Protein AF-A0A417YRN5-F1 (afdb_monomer_lite)

Radius of gyration: 23.11 Å; chains: 1; bounding box: 42×21×67 Å

Organism: NCBI:txid1578198

Structure (mmCIF, N/CA/C/O backbone):
data_AF-A0A417YRN5-F1
#
_entry.id   AF-A0A417YRN5-F1
#
loop_
_atom_site.group_PDB
_atom_site.id
_atom_site.type_symbol
_atom_site.label_atom_id
_atom_site.label_alt_id
_atom_site.label_comp_id
_atom_site.label_asym_id
_atom_site.label_entity_id
_atom_site.label_seq_id
_atom_site.pdbx_PDB_ins_code
_atom_site.Cartn_x
_atom_site.Cartn_y
_atom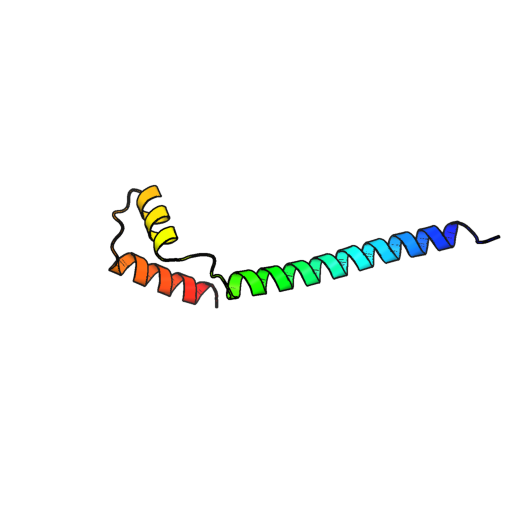_site.Cartn_z
_atom_site.occupancy
_atom_site.B_iso_or_equiv
_atom_site.auth_seq_id
_atom_site.auth_comp_id
_atom_site.auth_asym_id
_atom_site.auth_atom_id
_atom_site.pdbx_PDB_model_num
ATOM 1 N N . MET A 1 1 ? 20.947 -11.661 -41.570 1.00 54.06 1 MET A N 1
ATOM 2 C CA . MET A 1 1 ? 21.457 -11.523 -40.187 1.00 54.06 1 MET A CA 1
ATOM 3 C C . MET A 1 1 ? 20.591 -10.484 -39.498 1.00 54.06 1 MET A C 1
ATOM 5 O O . MET A 1 1 ? 20.532 -9.362 -39.984 1.00 54.06 1 MET A O 1
ATOM 9 N N . VAL A 1 2 ? 19.823 -10.868 -38.476 1.00 62.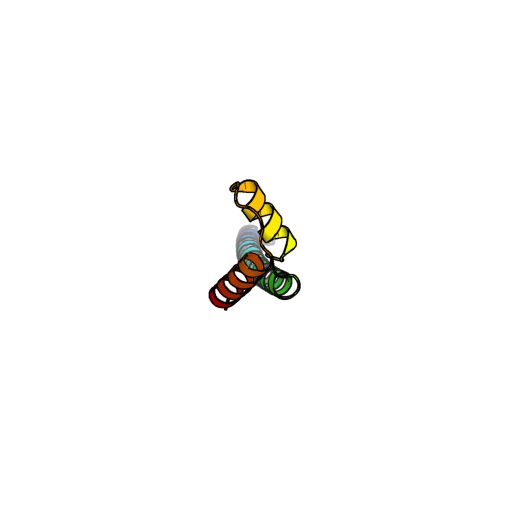22 2 VAL A N 1
ATOM 10 C CA . VAL A 1 2 ? 18.952 -9.927 -37.753 1.00 62.22 2 VAL A CA 1
ATOM 11 C C . VAL A 1 2 ? 19.859 -8.934 -37.026 1.00 62.22 2 VAL A C 1
ATOM 13 O O . VAL A 1 2 ? 20.690 -9.344 -36.222 1.00 62.22 2 VAL A O 1
ATOM 16 N N . SER A 1 3 ? 19.763 -7.649 -37.370 1.00 73.62 3 SER A N 1
ATOM 17 C CA . SER A 1 3 ? 20.587 -6.597 -36.770 1.00 73.62 3 SER A CA 1
ATOM 18 C C . SER A 1 3 ? 20.237 -6.459 -35.288 1.00 73.62 3 SER A C 1
ATOM 20 O O . SER A 1 3 ? 19.110 -6.108 -34.931 1.00 73.62 3 SER A O 1
ATOM 22 N N . THR A 1 4 ? 21.204 -6.753 -34.421 1.00 77.94 4 THR A N 1
ATOM 23 C CA . THR A 1 4 ? 21.063 -6.853 -32.960 1.00 77.94 4 THR A CA 1
ATOM 24 C C . THR A 1 4 ? 20.498 -5.577 -32.318 1.00 77.94 4 THR A C 1
ATOM 26 O O . THR A 1 4 ? 19.864 -5.645 -31.268 1.00 77.94 4 THR A O 1
ATOM 29 N N . GLY A 1 5 ? 20.650 -4.415 -32.968 1.00 80.12 5 GLY A N 1
ATOM 30 C CA . GLY A 1 5 ? 20.136 -3.128 -32.4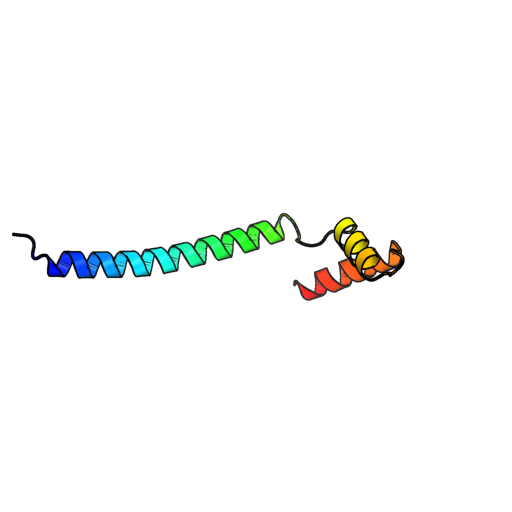83 1.00 80.12 5 GLY A CA 1
ATOM 31 C C . GLY A 1 5 ? 18.605 -3.030 -32.421 1.00 80.12 5 GLY A C 1
ATOM 32 O O . GLY A 1 5 ? 18.068 -2.466 -31.470 1.00 80.12 5 GLY A O 1
ATOM 33 N N . TRP A 1 6 ? 17.883 -3.629 -33.374 1.00 83.38 6 TRP A N 1
ATOM 34 C CA . TRP A 1 6 ? 16.410 -3.618 -33.370 1.00 83.38 6 TRP A CA 1
ATOM 35 C C . TRP A 1 6 ? 15.828 -4.494 -32.258 1.00 83.38 6 TRP A C 1
ATOM 37 O O . TRP A 1 6 ? 14.813 -4.148 -31.658 1.00 83.38 6 TRP A O 1
ATOM 47 N N . VAL A 1 7 ? 16.505 -5.600 -31.941 1.00 86.94 7 VAL A N 1
ATOM 48 C CA . VAL A 1 7 ? 16.115 -6.502 -30.849 1.00 86.94 7 VAL A CA 1
ATOM 49 C C . VAL A 1 7 ? 16.202 -5.781 -29.505 1.00 86.94 7 VAL A C 1
ATOM 51 O O . VAL A 1 7 ? 15.283 -5.888 -28.697 1.00 86.94 7 VAL A O 1
ATOM 54 N N . ILE A 1 8 ? 17.262 -4.996 -29.287 1.00 87.75 8 ILE A N 1
ATOM 55 C CA . ILE A 1 8 ? 17.452 -4.222 -28.053 1.00 87.75 8 ILE A CA 1
ATOM 56 C C . ILE A 1 8 ? 16.359 -3.154 -27.912 1.00 87.75 8 ILE A C 1
ATOM 58 O O . ILE A 1 8 ? 15.765 -3.025 -26.845 1.00 87.75 8 ILE A O 1
ATOM 62 N N . LEU A 1 9 ? 16.037 -2.432 -28.989 1.00 88.00 9 LEU A N 1
ATOM 63 C CA . LEU A 1 9 ? 14.974 -1.419 -28.979 1.00 88.00 9 LEU A CA 1
ATOM 64 C C . LEU A 1 9 ? 13.601 -2.011 -28.632 1.00 88.00 9 LEU A C 1
ATOM 66 O O . LEU A 1 9 ? 12.889 -1.469 -27.785 1.00 88.00 9 LEU A O 1
ATOM 70 N N . ILE A 1 10 ? 13.249 -3.144 -29.243 1.00 90.75 10 ILE A N 1
ATOM 71 C CA . ILE A 1 10 ? 11.986 -3.842 -28.965 1.00 90.75 10 ILE A CA 1
ATOM 72 C C . ILE A 1 10 ? 11.977 -4.394 -27.535 1.00 90.75 10 ILE A C 1
ATOM 74 O O . ILE A 1 10 ? 10.958 -4.287 -26.856 1.00 90.75 10 ILE A O 1
ATOM 78 N N . ALA A 1 11 ? 13.099 -4.929 -27.047 1.00 90.12 11 ALA A N 1
ATOM 79 C CA . ALA A 1 11 ? 13.212 -5.431 -25.679 1.00 90.12 11 ALA A CA 1
ATOM 80 C C . ALA A 1 11 ? 13.002 -4.320 -24.635 1.00 90.12 11 ALA A C 1
ATOM 82 O O . ALA A 1 11 ? 12.274 -4.517 -23.661 1.00 90.12 11 ALA A O 1
ATOM 83 N N . VAL A 1 12 ? 13.577 -3.134 -24.857 1.00 93.38 12 VAL A N 1
ATOM 84 C CA . VAL A 1 12 ? 13.386 -1.970 -23.977 1.00 93.38 12 VAL A CA 1
ATOM 85 C C . VAL A 1 12 ? 11.936 -1.488 -24.021 1.00 93.38 12 VAL A C 1
ATOM 87 O O . VAL A 1 12 ? 11.335 -1.254 -22.973 1.00 93.38 12 VAL A O 1
ATOM 90 N N . LEU A 1 13 ? 11.340 -1.392 -25.212 1.00 92.75 13 LEU A N 1
ATOM 91 C CA . LEU A 1 13 ? 9.949 -0.964 -25.355 1.00 92.75 13 LEU A CA 1
ATOM 92 C C . LEU A 1 13 ? 8.977 -1.956 -24.693 1.00 92.75 13 LEU A C 1
ATOM 94 O O . LEU A 1 13 ? 8.053 -1.544 -23.993 1.00 92.75 13 LEU A O 1
ATOM 98 N N . ALA A 1 14 ? 9.220 -3.259 -24.848 1.00 93.00 14 ALA A N 1
ATOM 99 C CA . ALA A 1 14 ? 8.443 -4.314 -24.204 1.00 93.00 14 ALA A CA 1
ATOM 100 C C . ALA A 1 14 ? 8.558 -4.267 -22.673 1.00 93.00 14 ALA A C 1
ATOM 102 O O . ALA A 1 14 ? 7.555 -4.456 -21.987 1.00 93.00 14 ALA A O 1
ATOM 103 N N . LEU A 1 15 ? 9.740 -3.955 -22.128 1.00 94.56 15 LEU A N 1
ATOM 104 C CA . LEU A 1 15 ? 9.918 -3.750 -20.688 1.00 94.56 15 LEU A CA 1
ATOM 105 C C . LEU A 1 15 ? 9.123 -2.546 -20.177 1.00 94.56 15 LEU A C 1
ATOM 107 O O . LEU A 1 15 ? 8.422 -2.660 -19.173 1.00 94.56 15 LEU A O 1
ATOM 111 N N . VAL A 1 16 ? 9.180 -1.412 -20.877 1.00 94.94 16 VAL A N 1
ATOM 112 C CA . VAL A 1 16 ? 8.439 -0.202 -20.484 1.00 94.94 16 VAL A CA 1
ATOM 113 C C . VAL A 1 16 ? 6.930 -0.456 -20.510 1.00 94.94 16 VAL A C 1
ATOM 115 O O . VAL A 1 16 ? 6.230 -0.129 -19.549 1.00 94.94 16 VAL A O 1
ATOM 118 N N . ILE A 1 17 ? 6.431 -1.095 -21.571 1.00 95.12 17 ILE A N 1
ATOM 119 C CA . ILE A 1 17 ? 5.012 -1.449 -21.695 1.00 95.12 17 ILE A CA 1
ATOM 120 C C . ILE A 1 17 ? 4.615 -2.469 -20.620 1.00 95.12 17 ILE A C 1
ATOM 122 O O . ILE A 1 17 ? 3.581 -2.302 -19.976 1.00 95.12 17 ILE A O 1
ATOM 126 N N . GLY A 1 18 ? 5.441 -3.489 -20.374 1.00 92.94 18 GLY A N 1
ATOM 127 C CA . GLY A 1 18 ? 5.189 -4.508 -19.355 1.00 92.94 18 GLY A CA 1
ATOM 128 C C . GLY A 1 18 ? 5.076 -3.920 -17.948 1.00 92.94 18 GLY A C 1
ATOM 129 O O . GLY A 1 18 ? 4.144 -4.255 -17.216 1.00 92.94 18 GLY A O 1
ATOM 130 N N . VAL A 1 19 ? 5.962 -2.987 -17.589 1.00 94.62 19 VAL A N 1
ATOM 131 C CA . VAL A 1 19 ? 5.909 -2.290 -16.294 1.00 94.62 19 VAL A CA 1
ATOM 132 C C . VAL A 1 19 ? 4.678 -1.389 -16.204 1.00 94.62 19 VAL A C 1
ATOM 134 O O . VAL A 1 19 ? 3.970 -1.428 -15.197 1.00 94.62 19 VAL A O 1
ATOM 137 N N . ALA A 1 20 ? 4.375 -0.617 -17.251 1.00 94.44 20 ALA A N 1
ATOM 138 C CA . ALA A 1 20 ? 3.217 0.275 -17.262 1.00 94.44 20 ALA A CA 1
ATOM 139 C C . ALA A 1 20 ? 1.893 -0.495 -17.113 1.00 94.44 20 ALA A C 1
ATOM 141 O O . ALA A 1 20 ? 1.045 -0.139 -16.288 1.00 94.44 20 ALA A O 1
ATOM 142 N N . VAL A 1 21 ? 1.738 -1.585 -17.866 1.00 94.69 21 VAL A N 1
ATOM 143 C CA . VAL A 1 21 ? 0.549 -2.446 -17.821 1.00 94.69 21 VAL A CA 1
ATOM 144 C C . VAL A 1 21 ? 0.472 -3.196 -16.488 1.00 94.69 21 VAL A C 1
ATOM 146 O O . VAL A 1 21 ? -0.580 -3.193 -15.843 1.00 94.69 21 VAL A O 1
ATOM 149 N N . GLY A 1 22 ? 1.582 -3.775 -16.021 1.00 92.69 22 GLY A N 1
ATOM 150 C CA . GLY A 1 22 ? 1.645 -4.486 -14.742 1.00 92.69 22 GLY A CA 1
ATOM 151 C C . GLY A 1 22 ? 1.298 -3.597 -13.546 1.00 92.69 22 GLY A C 1
ATOM 152 O O . GLY A 1 22 ? 0.530 -4.010 -12.670 1.00 92.69 22 GLY A O 1
ATOM 153 N N . PHE A 1 23 ? 1.779 -2.351 -13.534 1.00 94.06 23 PHE A N 1
ATOM 154 C CA . PHE A 1 23 ? 1.459 -1.375 -12.492 1.00 94.06 23 PHE A CA 1
ATOM 155 C C . PHE A 1 23 ? -0.035 -1.029 -12.464 1.00 94.06 23 PHE A C 1
ATOM 157 O O . PHE A 1 23 ? -0.659 -1.042 -11.399 1.00 94.06 23 PHE A O 1
ATOM 164 N N . PHE A 1 24 ? -0.635 -0.769 -13.629 1.00 92.56 24 PHE A N 1
ATOM 165 C CA . PHE A 1 24 ? -2.052 -0.411 -13.718 1.00 92.56 24 PHE A CA 1
ATOM 166 C C . PHE A 1 24 ? -2.980 -1.551 -13.290 1.00 92.56 24 PHE A C 1
ATOM 168 O O . PHE A 1 24 ? -3.928 -1.317 -12.533 1.00 92.56 24 PHE A O 1
ATOM 175 N N . ILE A 1 25 ? -2.698 -2.780 -13.731 1.00 92.44 25 ILE A N 1
ATOM 176 C CA . ILE A 1 25 ? -3.484 -3.963 -13.355 1.00 92.44 25 ILE A CA 1
ATOM 177 C C . ILE A 1 25 ? -3.385 -4.205 -11.848 1.00 92.44 25 ILE A C 1
ATOM 179 O O . ILE A 1 25 ? -4.413 -4.344 -11.184 1.00 92.44 25 ILE A O 1
ATOM 183 N N . THR A 1 26 ? -2.170 -4.190 -11.294 1.00 92.75 26 THR A N 1
ATOM 184 C CA . THR A 1 26 ? -1.946 -4.418 -9.858 1.00 92.75 26 THR A CA 1
ATOM 185 C C . THR A 1 26 ? -2.653 -3.362 -9.014 1.00 92.75 26 THR A C 1
ATOM 187 O O . THR A 1 26 ? -3.342 -3.696 -8.050 1.00 92.75 26 THR A O 1
ATOM 190 N N . ARG A 1 27 ? -2.569 -2.086 -9.413 1.00 88.12 27 ARG A N 1
ATOM 191 C CA . ARG A 1 27 ? -3.257 -0.988 -8.723 1.00 88.12 27 ARG A CA 1
ATOM 192 C C . ARG A 1 27 ? -4.771 -1.189 -8.702 1.00 88.12 27 ARG A C 1
ATOM 194 O O . ARG A 1 27 ? -5.390 -1.045 -7.647 1.00 88.12 27 ARG A O 1
ATOM 201 N N . LYS A 1 28 ? -5.367 -1.528 -9.850 1.00 88.81 28 LYS A N 1
ATOM 202 C CA . LYS A 1 28 ? -6.811 -1.773 -9.954 1.00 88.81 28 LYS A CA 1
ATOM 203 C C . LYS A 1 28 ? -7.231 -2.963 -9.092 1.00 88.81 28 LYS A C 1
ATOM 205 O O . LYS A 1 28 ? -8.160 -2.840 -8.299 1.00 88.81 28 LYS A O 1
ATOM 210 N N . TYR A 1 29 ? -6.506 -4.075 -9.198 1.00 88.31 29 TYR A N 1
ATOM 211 C CA . TYR A 1 29 ? -6.785 -5.284 -8.428 1.00 88.31 29 TYR A CA 1
ATOM 212 C C . TYR A 1 29 ? -6.711 -5.031 -6.918 1.00 88.31 29 TYR A C 1
ATOM 214 O O . TYR A 1 29 ? -7.580 -5.479 -6.173 1.00 88.31 29 TYR A O 1
ATOM 222 N N . MET A 1 30 ? -5.723 -4.257 -6.460 1.00 86.12 30 MET A N 1
ATOM 223 C CA . MET A 1 30 ? -5.569 -3.941 -5.042 1.00 86.12 30 MET A CA 1
ATOM 224 C C . MET A 1 30 ? -6.696 -3.047 -4.517 1.00 86.12 30 MET A C 1
ATOM 226 O O . MET A 1 30 ? -7.219 -3.291 -3.432 1.00 86.12 30 MET A O 1
ATOM 230 N N . MET A 1 31 ? -7.127 -2.053 -5.298 1.00 83.94 31 MET A N 1
ATOM 231 C CA . MET A 1 31 ? -8.299 -1.241 -4.952 1.00 83.94 31 MET A CA 1
ATOM 232 C C . MET A 1 31 ? -9.578 -2.077 -4.888 1.00 83.94 31 MET A C 1
ATOM 234 O O . MET A 1 31 ? -10.360 -1.918 -3.952 1.00 83.94 31 MET A O 1
ATOM 238 N N . ASP A 1 32 ? -9.786 -2.987 -5.837 1.00 86.31 32 ASP A N 1
ATOM 239 C CA . ASP A 1 32 ? -10.949 -3.878 -5.832 1.00 86.31 32 ASP A CA 1
ATOM 240 C C . ASP A 1 32 ? -10.901 -4.872 -4.658 1.00 86.31 32 ASP A C 1
ATOM 242 O O . ASP A 1 32 ? -11.935 -5.160 -4.052 1.00 86.31 32 ASP A O 1
ATOM 246 N N . TYR A 1 33 ? -9.710 -5.344 -4.277 1.00 81.94 33 TYR A N 1
ATOM 247 C CA . TYR A 1 33 ? -9.504 -6.173 -3.088 1.00 81.94 33 TYR A CA 1
ATOM 248 C C . TYR A 1 33 ? -9.866 -5.426 -1.796 1.00 81.94 33 TYR A C 1
ATOM 250 O O . TYR A 1 33 ? -10.641 -5.944 -0.992 1.00 81.94 33 TYR A O 1
ATOM 258 N N . LEU A 1 34 ? -9.379 -4.192 -1.625 1.00 81.44 34 LEU A N 1
ATOM 259 C CA . LEU A 1 34 ? -9.666 -3.356 -0.451 1.00 81.44 34 LEU A CA 1
ATOM 260 C C . LEU A 1 34 ? -11.141 -2.942 -0.363 1.00 81.44 34 LEU A C 1
ATOM 262 O O . LEU A 1 34 ? -11.664 -2.751 0.729 1.00 81.44 34 LEU A O 1
ATOM 266 N N . LYS A 1 35 ? -11.837 -2.819 -1.500 1.00 76.81 35 LYS A N 1
ATOM 267 C CA . LYS A 1 35 ? -13.290 -2.586 -1.521 1.00 76.81 35 LYS A CA 1
ATOM 268 C C . LYS A 1 35 ? -14.082 -3.816 -1.082 1.00 76.81 35 LYS A C 1
ATOM 270 O O . LYS A 1 35 ? -15.104 -3.667 -0.420 1.00 76.81 35 LYS A O 1
ATOM 275 N N . LYS A 1 36 ? -13.636 -5.017 -1.466 1.00 79.12 36 LYS A N 1
ATOM 276 C CA . LYS A 1 36 ? -14.286 -6.283 -1.087 1.00 79.12 36 LYS A CA 1
ATOM 277 C C . LYS A 1 36 ? -14.015 -6.661 0.373 1.00 79.12 36 LYS A C 1
ATOM 279 O O . LYS A 1 36 ? -14.915 -7.174 1.026 1.00 79.12 36 LYS A O 1
ATOM 284 N N . ASN A 1 37 ? -12.812 -6.384 0.878 1.00 76.81 37 ASN A N 1
ATOM 285 C CA . ASN A 1 37 ? -12.422 -6.565 2.277 1.00 76.81 37 ASN A CA 1
ATOM 286 C C . ASN A 1 37 ? -11.928 -5.223 2.838 1.00 76.81 37 ASN A C 1
ATOM 288 O O . ASN A 1 37 ? -10.739 -4.920 2.693 1.00 76.81 37 ASN A O 1
ATOM 292 N N . PRO A 1 38 ? -12.814 -4.404 3.439 1.00 72.00 38 PRO A N 1
ATOM 293 C CA . PRO A 1 38 ? -12.443 -3.081 3.922 1.00 72.00 38 PRO A CA 1
ATOM 294 C C . PRO A 1 38 ? -11.268 -3.179 4.904 1.00 72.00 38 PRO A C 1
ATOM 296 O O . PRO A 1 38 ? -11.285 -4.034 5.793 1.00 72.00 38 PRO A O 1
ATOM 299 N N . PRO A 1 39 ? -10.252 -2.306 4.776 1.00 70.19 39 PRO A N 1
ATOM 300 C CA . PRO A 1 39 ? -9.024 -2.403 5.562 1.00 70.19 39 PRO A CA 1
ATOM 301 C C . PRO A 1 39 ? -9.244 -2.186 7.061 1.00 70.19 39 PRO A C 1
ATOM 303 O O . PRO A 1 39 ? -8.364 -2.517 7.848 1.00 70.19 39 PRO A O 1
ATOM 306 N N . ILE A 1 40 ? -10.389 -1.626 7.469 1.00 78.62 40 ILE A N 1
ATOM 307 C CA . ILE A 1 40 ? -10.685 -1.349 8.871 1.00 78.62 40 ILE A CA 1
ATOM 308 C C . ILE A 1 40 ? -12.046 -1.931 9.254 1.00 78.62 40 ILE A C 1
ATOM 310 O O . ILE A 1 40 ? -13.075 -1.595 8.672 1.00 78.62 40 ILE A O 1
ATOM 314 N N . ASN A 1 41 ? -12.031 -2.797 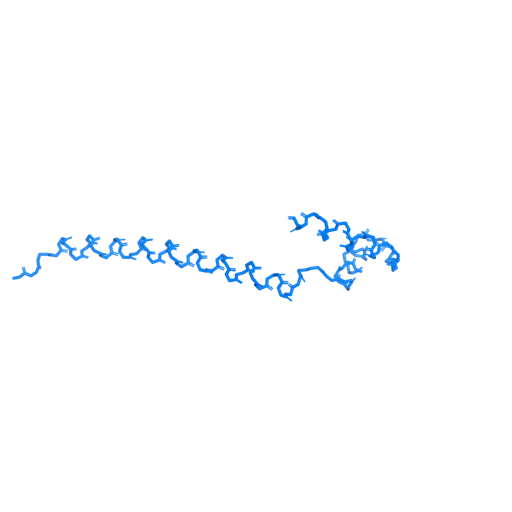10.267 1.00 81.50 41 ASN A N 1
ATOM 315 C CA . ASN A 1 41 ? -13.204 -3.387 10.906 1.00 81.50 41 ASN A CA 1
ATOM 316 C C . ASN A 1 41 ? -13.263 -2.992 12.399 1.00 81.50 41 ASN A C 1
ATOM 318 O O . ASN A 1 41 ? -12.329 -2.393 12.938 1.00 81.50 41 ASN A O 1
ATOM 322 N N . GLU A 1 42 ? -14.350 -3.341 13.092 1.00 84.12 42 GLU A N 1
ATOM 323 C CA . GLU A 1 42 ? -14.558 -2.980 14.505 1.00 84.12 42 GLU A CA 1
ATOM 324 C C . GLU A 1 42 ? -13.456 -3.508 15.431 1.00 84.12 42 GLU A C 1
ATOM 326 O O . GLU A 1 42 ? -13.056 -2.837 16.383 1.00 84.12 42 GLU A O 1
ATOM 331 N N . GLN A 1 43 ? -12.942 -4.704 15.142 1.00 85.38 43 GLN A N 1
ATOM 332 C CA . GLN A 1 43 ? -11.899 -5.341 15.936 1.00 85.38 43 GLN A CA 1
ATOM 333 C C . GLN A 1 43 ? -10.557 -4.622 15.771 1.00 85.38 43 GLN A C 1
ATOM 335 O O . GLN A 1 43 ? -9.864 -4.401 16.763 1.00 85.38 43 GLN A O 1
ATOM 340 N N . MET A 1 44 ? -10.214 -4.185 14.557 1.00 86.06 44 MET A N 1
ATOM 341 C CA . MET A 1 44 ? -9.030 -3.361 14.313 1.00 86.06 44 MET A CA 1
ATOM 342 C C . MET A 1 44 ? -9.133 -2.002 14.999 1.00 86.06 44 MET A C 1
ATOM 344 O O . MET A 1 44 ? -8.169 -1.577 15.629 1.00 86.06 44 MET A O 1
ATOM 348 N N . LEU A 1 45 ? -10.302 -1.355 14.972 1.00 87.12 45 LEU A N 1
ATOM 349 C CA . LEU A 1 45 ? -10.513 -0.119 15.730 1.00 87.12 45 LEU A CA 1
ATOM 350 C C . LEU A 1 45 ? -10.407 -0.335 17.233 1.00 87.12 45 LEU A C 1
ATOM 352 O O . LEU A 1 45 ? -9.824 0.486 17.934 1.00 87.12 45 LEU A O 1
ATOM 356 N N . LYS A 1 46 ? -10.930 -1.452 17.737 1.00 88.75 46 LYS A N 1
ATOM 357 C CA . LYS A 1 46 ? -10.794 -1.828 19.142 1.00 88.75 46 LYS A CA 1
ATOM 358 C C . LYS A 1 46 ? -9.324 -1.984 19.525 1.00 88.75 46 LYS A C 1
ATOM 360 O O . LYS A 1 46 ? -8.911 -1.431 20.539 1.00 88.75 46 LYS A O 1
ATOM 365 N N . VAL A 1 47 ? -8.540 -2.697 18.716 1.00 90.06 47 VAL A N 1
ATOM 366 C CA . VAL A 1 47 ? -7.094 -2.868 18.923 1.00 90.06 47 VAL A CA 1
ATOM 367 C C . VAL A 1 47 ? -6.366 -1.529 18.844 1.00 90.06 47 VAL A C 1
ATOM 369 O O . VAL A 1 47 ? -5.583 -1.232 19.738 1.00 90.06 47 VAL A O 1
ATOM 372 N N . MET A 1 48 ? -6.680 -0.686 17.862 1.00 88.06 48 MET A N 1
ATOM 373 C CA . MET A 1 48 ? -6.109 0.657 17.727 1.00 88.06 48 MET A CA 1
ATOM 374 C C . MET A 1 48 ? -6.424 1.535 18.948 1.00 88.06 48 MET A C 1
ATOM 376 O O . MET A 1 48 ? -5.528 2.165 19.502 1.00 88.06 48 MET A O 1
ATOM 380 N N . MET A 1 49 ? -7.668 1.525 19.440 1.00 87.69 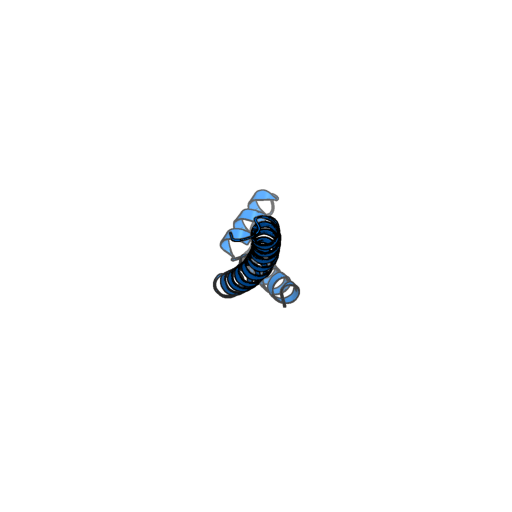49 MET A N 1
ATOM 381 C CA . MET A 1 49 ? -8.042 2.246 20.662 1.00 87.69 49 MET A CA 1
ATOM 382 C C . MET A 1 49 ? -7.278 1.723 21.883 1.00 87.69 49 MET A C 1
ATOM 384 O O . MET A 1 49 ? -6.766 2.524 22.664 1.00 87.69 49 MET A O 1
ATOM 388 N N . MET A 1 50 ? -7.155 0.399 22.022 1.00 89.62 50 MET A N 1
ATOM 389 C CA . MET A 1 50 ? -6.389 -0.217 23.109 1.00 89.62 50 MET A CA 1
ATOM 390 C C . MET A 1 50 ? -4.898 0.141 23.036 1.00 89.62 50 MET A C 1
ATOM 392 O O . MET A 1 50 ? -4.309 0.441 24.070 1.00 89.62 50 MET A O 1
ATOM 396 N N . GLN A 1 51 ? -4.303 0.181 21.837 1.00 88.62 51 GLN A N 1
ATOM 397 C CA . GLN A 1 51 ? -2.912 0.609 21.625 1.00 88.62 51 GLN A CA 1
ATOM 398 C C . GLN A 1 51 ? -2.684 2.070 22.027 1.00 88.62 51 GLN A C 1
ATOM 400 O O . GLN A 1 51 ? -1.617 2.417 22.519 1.00 88.62 51 GLN A O 1
ATOM 405 N N . MET A 1 52 ? -3.699 2.919 21.873 1.00 88.38 52 MET A N 1
ATOM 406 C CA . MET A 1 52 ? -3.660 4.325 22.282 1.00 88.38 52 MET A CA 1
ATOM 407 C C . MET A 1 52 ? -3.996 4.540 23.770 1.00 88.38 52 MET A C 1
ATOM 409 O O . MET A 1 52 ? -4.173 5.680 24.195 1.00 88.38 52 MET A O 1
ATOM 413 N N . GLY A 1 53 ? -4.156 3.473 24.562 1.00 86.38 53 GLY A N 1
ATOM 414 C CA . GLY A 1 53 ? -4.567 3.566 25.969 1.00 86.38 53 GLY A CA 1
ATOM 415 C C . GLY A 1 53 ? -6.011 4.049 26.166 1.00 86.38 53 GLY A C 1
ATOM 416 O O . GLY A 1 53 ? -6.425 4.350 27.285 1.00 86.38 53 GLY A O 1
ATOM 417 N N . MET A 1 54 ? -6.806 4.123 25.094 1.00 84.81 54 MET A N 1
ATOM 418 C CA . MET A 1 54 ? -8.216 4.486 25.162 1.00 84.81 54 MET A CA 1
ATOM 419 C C . MET A 1 54 ? -9.068 3.250 25.434 1.00 84.81 54 MET A C 1
ATOM 421 O O . MET A 1 54 ? -8.962 2.232 24.750 1.00 84.81 54 MET A O 1
ATOM 425 N N . LYS A 1 55 ? -10.006 3.358 26.382 1.00 85.81 55 LYS A N 1
ATOM 426 C CA . LYS A 1 55 ? -10.994 2.301 26.615 1.00 85.81 55 LYS A CA 1
ATOM 427 C C . LYS A 1 55 ? -11.871 2.135 25.363 1.00 85.81 55 LYS A C 1
ATOM 429 O O . LYS A 1 55 ? -12.593 3.077 25.010 1.00 85.81 55 LYS A O 1
ATOM 434 N N . PRO A 1 56 ? -11.864 0.963 24.705 1.00 83.69 56 PRO A N 1
ATOM 435 C CA . PRO A 1 56 ? -12.717 0.736 23.551 1.00 83.69 56 PRO A CA 1
ATOM 436 C C . PRO A 1 56 ? -14.184 0.715 23.992 1.00 83.69 56 PRO A C 1
ATOM 438 O O . PRO A 1 56 ? -14.597 -0.127 24.787 1.00 83.69 56 PRO A O 1
ATOM 441 N N . SER A 1 57 ? -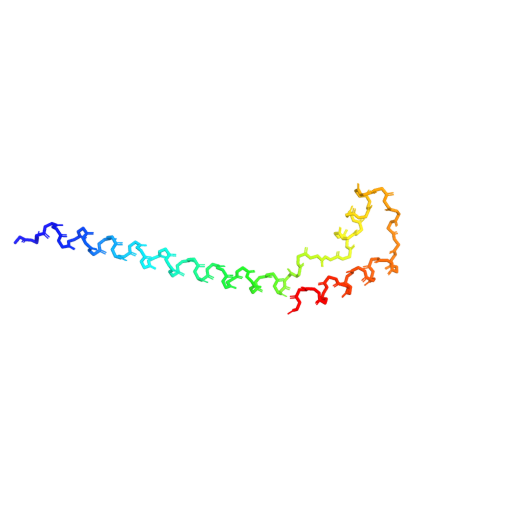14.977 1.659 23.486 1.00 90.38 57 SER A N 1
ATOM 442 C CA . SER A 1 57 ? -16.429 1.707 23.685 1.00 90.38 57 SER A CA 1
ATOM 443 C C . SER A 1 57 ? -17.116 1.447 22.354 1.00 90.38 57 SER A C 1
ATOM 445 O O . SER A 1 57 ? -16.792 2.111 21.372 1.00 90.38 57 SER A O 1
ATOM 447 N N . GLN A 1 58 ? -18.092 0.535 22.320 1.00 88.38 58 GLN A N 1
ATOM 448 C CA . GLN A 1 58 ? -18.787 0.147 21.086 1.00 88.38 58 GLN A CA 1
ATOM 449 C C . GLN A 1 58 ? -19.403 1.351 20.358 1.00 88.38 58 GLN A C 1
ATOM 451 O O . GLN A 1 58 ? -19.329 1.452 19.139 1.00 88.38 58 GLN A O 1
ATOM 456 N N . LYS A 1 59 ? -19.941 2.326 21.105 1.00 89.38 59 LYS A N 1
ATOM 457 C CA . LYS A 1 59 ? -20.492 3.558 20.520 1.00 89.38 59 LYS A CA 1
ATOM 458 C C . LYS A 1 59 ? -19.417 4.390 19.812 1.00 89.38 59 LYS A C 1
ATOM 460 O O . LYS A 1 59 ? -19.659 4.885 18.716 1.00 89.38 59 LYS A O 1
ATOM 465 N N . LYS A 1 60 ? -18.229 4.513 20.418 1.00 85.00 60 LYS A N 1
ATOM 466 C CA . LYS A 1 60 ? -17.093 5.242 19.830 1.00 85.00 60 LYS A CA 1
ATOM 467 C C . LYS A 1 60 ? -16.523 4.508 18.617 1.00 85.00 60 LYS A C 1
ATOM 469 O O . LYS A 1 60 ? -16.237 5.151 17.616 1.00 85.00 60 LYS A O 1
ATOM 474 N N . ILE A 1 61 ? -16.435 3.179 18.683 1.00 89.56 61 ILE A N 1
ATOM 475 C CA . ILE A 1 61 ? -16.014 2.331 17.558 1.00 89.56 61 ILE A CA 1
ATOM 476 C C . ILE A 1 61 ? -16.960 2.535 16.372 1.00 89.56 61 ILE A C 1
ATOM 478 O O . ILE A 1 61 ? -16.497 2.859 15.285 1.00 89.56 61 ILE A O 1
ATOM 482 N N . ASN A 1 62 ? -18.276 2.461 16.585 1.00 90.56 62 ASN A N 1
ATOM 483 C CA . ASN A 1 62 ? -19.265 2.668 15.523 1.00 90.56 62 ASN A CA 1
ATOM 484 C C . ASN A 1 62 ? -19.194 4.089 14.933 1.00 90.56 62 ASN A C 1
ATOM 486 O O . ASN A 1 62 ? -19.309 4.268 13.720 1.00 90.56 62 ASN A O 1
ATOM 490 N N . GLN A 1 63 ? -18.964 5.102 15.773 1.00 90.19 63 GLN A N 1
ATOM 491 C CA . GLN A 1 63 ? -18.783 6.485 15.327 1.00 90.19 63 GLN A CA 1
ATOM 492 C C . GLN A 1 63 ? -17.512 6.650 14.478 1.00 90.19 63 GLN A C 1
ATOM 494 O O . GLN A 1 63 ? -17.550 7.312 13.441 1.00 90.19 63 GLN A O 1
ATOM 499 N N . MET A 1 64 ? -16.407 6.014 14.877 1.00 87.50 64 MET A N 1
ATOM 500 C CA . MET A 1 64 ? -15.149 6.024 14.124 1.00 87.50 64 MET A CA 1
ATOM 501 C C . MET A 1 64 ? -15.256 5.232 12.813 1.00 87.50 64 MET A C 1
ATOM 503 O O . MET A 1 64 ? -14.836 5.744 11.780 1.00 87.50 64 MET A O 1
ATOM 507 N N . MET A 1 65 ? -15.891 4.052 12.813 1.00 88.69 65 MET A N 1
ATOM 508 C CA . MET A 1 65 ? -16.220 3.284 11.596 1.00 88.69 65 MET A CA 1
ATOM 509 C C . MET A 1 65 ? -16.949 4.163 10.578 1.00 88.69 65 MET A C 1
ATOM 511 O O . MET A 1 65 ? -16.560 4.247 9.414 1.00 88.69 65 MET A O 1
ATOM 515 N N . ALA A 1 66 ? -18.003 4.852 11.027 1.00 87.88 66 ALA A N 1
ATOM 516 C CA . ALA A 1 66 ? -18.811 5.710 10.173 1.00 87.88 66 ALA A CA 1
ATOM 517 C C . ALA A 1 66 ? -18.028 6.926 9.649 1.00 87.88 66 ALA A C 1
ATOM 519 O O . ALA A 1 66 ? -18.209 7.310 8.493 1.00 87.88 66 ALA A O 1
ATOM 520 N N . ALA A 1 67 ? -17.154 7.519 10.468 1.00 86.94 67 ALA A N 1
ATOM 521 C CA . ALA A 1 67 ? -16.303 8.635 10.059 1.00 86.94 67 ALA A CA 1
ATOM 522 C C . ALA A 1 67 ? -15.270 8.217 8.998 1.00 86.94 67 ALA A C 1
ATOM 524 O O . ALA A 1 67 ? -15.142 8.889 7.978 1.00 86.94 67 ALA A O 1
ATOM 525 N N . MET A 1 68 ? -14.602 7.074 9.177 1.00 83.44 68 MET A N 1
ATOM 526 C CA . MET A 1 68 ? -13.630 6.570 8.198 1.00 83.44 68 MET A CA 1
ATOM 527 C C . MET A 1 68 ? -14.302 6.144 6.890 1.00 83.44 68 MET A C 1
ATOM 529 O O . MET A 1 68 ? -13.812 6.475 5.813 1.00 83.44 68 MET A O 1
ATOM 533 N N . ASN A 1 69 ? -15.468 5.492 6.956 1.00 80.62 69 ASN A N 1
ATOM 534 C CA . ASN A 1 69 ? -16.237 5.132 5.759 1.00 80.62 69 ASN A CA 1
ATOM 535 C C . ASN A 1 69 ? -16.647 6.364 4.937 1.00 80.62 69 ASN A C 1
ATOM 537 O O . ASN A 1 69 ? -16.726 6.285 3.713 1.00 80.62 69 ASN A O 1
ATOM 541 N N . LYS A 1 70 ? -16.886 7.510 5.589 1.00 78.06 70 LYS A N 1
ATOM 542 C CA . LYS A 1 70 ? -17.137 8.790 4.907 1.00 78.06 70 LYS A CA 1
ATOM 543 C C . LYS A 1 70 ? -15.882 9.401 4.287 1.00 78.06 70 LYS A C 1
ATOM 545 O O . LYS A 1 70 ? -16.010 10.108 3.302 1.00 78.06 70 LYS A O 1
ATOM 550 N N . GLN A 1 71 ? -14.708 9.143 4.856 1.00 74.75 71 GLN A N 1
ATOM 551 C CA . GLN A 1 71 ? -13.428 9.683 4.389 1.00 74.75 71 GLN A CA 1
ATOM 552 C C . GLN A 1 71 ? -12.814 8.863 3.241 1.00 74.75 71 GLN A C 1
ATOM 554 O O . GLN A 1 71 ? -11.949 9.357 2.527 1.00 74.75 71 GLN A O 1
ATOM 559 N N . THR A 1 72 ? -13.251 7.608 3.083 1.00 65.62 72 THR A N 1
ATOM 560 C CA . THR A 1 72 ? -12.769 6.680 2.042 1.00 65.62 72 THR A CA 1
ATOM 561 C C . THR A 1 72 ? -13.671 6.652 0.794 1.00 65.62 72 THR A C 1
ATOM 563 O O . THR A 1 72 ? -13.331 5.982 -0.182 1.00 65.62 72 THR A O 1
ATOM 566 N N . LYS A 1 73 ? -14.826 7.335 0.830 1.00 52.31 73 LYS A N 1
ATOM 567 C CA . LYS A 1 73 ? -15.653 7.633 -0.350 1.00 52.31 73 LYS A CA 1
ATOM 568 C C . LYS A 1 73 ? -15.147 8.896 -1.030 1.00 52.31 73 LYS A C 1
ATOM 570 O O . LYS A 1 73 ? -15.183 8.902 -2.277 1.00 52.31 73 LYS A O 1
#

pLDDT: mean 85.12, std 8.66, range [52.31, 95.12]

InterPro domains:
  IPR005359 Protein with unknown function UPF0154 [MF_00363] (3-73)
  IPR005359 Protein with unknown function UPF0154 [PF03672] (12-70)

Sequence (73 aa):
MVSTGWVILIAVLALVIGVAVGFFITRKYMMDYLKKNPPINEQMLKVMMMQMGMKPSQKKINQMMAAMNKQTK

Secondary structure (DSSP, 8-state):
---HHHHHHHHHHHHHHHHHHHHHHHHHHHHHHHHHS-S--HHHHHHHHHHTTPPP-HHHHHHHHHHHHHH--

Foldseek 3Di:
DPDVVVVVVVVVVCVVVCVVVVVVVVVVVVVVVCVVPPPDDLVNVCVVCVVVVHHDDPVVSVVVVVVVVVVVD